Protein AF-A0A212UCC4-F1 (afdb_monomer_lite)

Foldseek 3Di:
DVVVVVCCVVCPPVRVVVVCVVVVVVVVVVVVVVVVVVVVVVVVPDDDPDPPPDPPPDPPDDDDDDDDDDDDDDDDDDDDDPPPPPPDDDDDPPDPDPDDPDPVPPD

Structure (mmCIF, N/CA/C/O backbone):
data_AF-A0A212UCC4-F1
#
_entry.id   AF-A0A212UCC4-F1
#
loop_
_atom_site.group_PDB
_atom_site.id
_atom_site.type_symbol
_atom_site.label_atom_id
_atom_site.label_alt_id
_atom_site.label_comp_id
_atom_site.label_asym_id
_atom_site.label_entity_id
_atom_site.label_seq_id
_atom_site.pdbx_PDB_ins_code
_atom_site.Cartn_x
_atom_site.Cartn_y
_atom_site.Cartn_z
_atom_site.occupancy
_atom_site.B_iso_or_equiv
_atom_site.auth_seq_id
_atom_site.auth_comp_id
_atom_site.auth_asym_id
_atom_site.auth_atom_id
_atom_site.pdbx_PDB_model_num
ATOM 1 N N . MET A 1 1 ? 17.366 -0.729 -14.466 1.00 88.06 1 MET A N 1
ATOM 2 C CA . MET A 1 1 ? 16.599 -0.019 -15.517 1.00 88.06 1 MET A CA 1
ATOM 3 C C . MET A 1 1 ? 15.956 -0.960 -16.532 1.00 88.06 1 MET A C 1
ATOM 5 O O . MET A 1 1 ? 14.763 -0.831 -16.756 1.00 88.06 1 MET A O 1
ATOM 9 N N . LEU A 1 2 ? 16.682 -1.941 -17.080 1.00 92.12 2 LEU A N 1
ATOM 10 C CA . LEU A 1 2 ? 16.189 -2.847 -18.134 1.00 92.12 2 LEU A CA 1
ATOM 11 C C . LEU A 1 2 ? 14.866 -3.564 -17.788 1.00 92.12 2 LEU A C 1
ATOM 13 O O . LEU A 1 2 ? 13.921 -3.525 -18.565 1.00 92.12 2 LEU A O 1
ATOM 17 N N . ILE A 1 3 ? 14.758 -4.116 -16.575 1.00 91.94 3 ILE A N 1
ATOM 18 C CA . ILE A 1 3 ? 13.551 -4.819 -16.101 1.00 91.94 3 ILE A CA 1
ATOM 19 C C . ILE A 1 3 ? 12.323 -3.894 -16.084 1.00 91.94 3 ILE A C 1
ATOM 21 O O . ILE A 1 3 ? 11.234 -4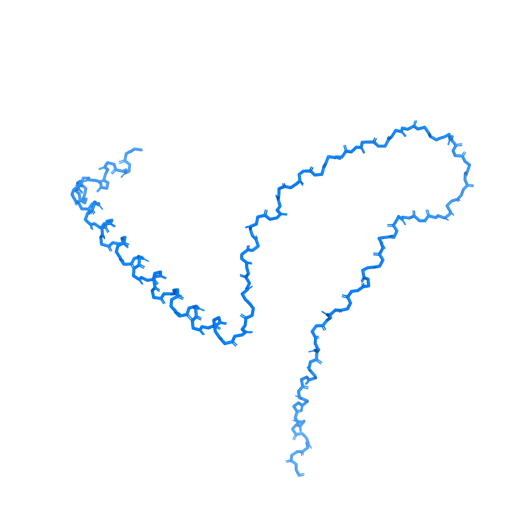.291 -16.481 1.00 91.94 3 ILE A O 1
ATOM 25 N N . MET A 1 4 ? 12.499 -2.639 -15.668 1.00 90.06 4 MET A N 1
ATOM 26 C CA . MET A 1 4 ? 11.398 -1.682 -15.550 1.00 90.06 4 MET A CA 1
ATOM 27 C C . MET A 1 4 ? 10.875 -1.267 -16.933 1.00 90.06 4 MET A C 1
ATOM 29 O O . MET A 1 4 ? 9.667 -1.211 -17.141 1.00 90.06 4 MET A O 1
ATOM 33 N N . VAL A 1 5 ? 11.780 -1.090 -17.902 1.00 92.25 5 VAL A N 1
ATOM 34 C CA . VAL A 1 5 ? 11.434 -0.824 -19.308 1.00 92.25 5 VAL A CA 1
ATOM 35 C C . VAL A 1 5 ? 10.685 -2.006 -19.929 1.00 92.25 5 VAL A C 1
ATOM 37 O O . VAL A 1 5 ? 9.674 -1.798 -20.591 1.00 92.25 5 VAL A O 1
ATOM 40 N N . VAL A 1 6 ? 11.121 -3.243 -19.672 1.00 93.06 6 VAL A N 1
ATOM 41 C CA . VAL A 1 6 ? 10.440 -4.452 -20.168 1.00 93.06 6 VAL A CA 1
ATOM 42 C C . VAL A 1 6 ? 9.000 -4.521 -19.649 1.00 93.06 6 VAL A C 1
ATOM 44 O O . VAL A 1 6 ? 8.071 -4.680 -20.438 1.00 93.06 6 VAL A O 1
ATOM 47 N N . ILE A 1 7 ? 8.788 -4.321 -18.346 1.00 91.62 7 ILE A N 1
ATOM 48 C CA . ILE A 1 7 ? 7.445 -4.337 -17.744 1.00 91.62 7 ILE A CA 1
ATOM 49 C C . ILE A 1 7 ? 6.576 -3.204 -18.314 1.00 91.62 7 ILE A C 1
ATOM 51 O O . ILE A 1 7 ? 5.407 -3.427 -18.619 1.00 91.62 7 ILE A O 1
ATOM 55 N N . LEU A 1 8 ? 7.138 -2.010 -18.523 1.00 90.75 8 LEU A N 1
ATOM 56 C CA . LEU A 1 8 ? 6.424 -0.886 -19.137 1.00 90.75 8 LEU A CA 1
ATOM 57 C C . LEU A 1 8 ? 6.025 -1.142 -20.594 1.00 90.75 8 LEU A C 1
ATOM 59 O O . LEU A 1 8 ? 5.003 -0.616 -21.019 1.00 90.75 8 LEU A O 1
ATOM 63 N N . ILE A 1 9 ? 6.789 -1.930 -21.354 1.00 90.81 9 ILE A N 1
ATOM 64 C CA . ILE A 1 9 ? 6.426 -2.300 -22.730 1.00 90.81 9 ILE A CA 1
ATOM 65 C C . ILE A 1 9 ? 5.305 -3.347 -22.730 1.00 90.81 9 ILE A C 1
ATOM 67 O O . ILE A 1 9 ? 4.339 -3.190 -23.471 1.00 90.81 9 ILE A O 1
ATOM 71 N N . PHE A 1 10 ? 5.391 -4.378 -21.881 1.00 90.81 10 PHE A N 1
ATOM 72 C CA . PHE A 1 10 ? 4.367 -5.431 -21.811 1.00 90.81 10 PHE A CA 1
ATOM 73 C C . PHE A 1 10 ? 3.036 -4.943 -21.232 1.00 90.81 10 PHE A C 1
ATOM 75 O O . PHE A 1 10 ? 1.974 -5.277 -21.751 1.00 90.81 10 PHE A O 1
ATOM 82 N N . PHE A 1 11 ? 3.081 -4.158 -20.156 1.00 89.31 11 PHE A N 1
ATOM 83 C CA . PHE A 1 11 ? 1.878 -3.635 -19.510 1.00 89.31 11 PHE A CA 1
ATOM 84 C C . PHE A 1 11 ? 1.445 -2.282 -20.091 1.00 89.31 11 PHE A C 1
ATOM 86 O O . PHE A 1 11 ? 0.283 -1.910 -19.980 1.00 89.31 11 PHE A O 1
ATOM 93 N N . GLY A 1 12 ? 2.341 -1.544 -20.744 1.00 86.38 12 GLY A N 1
ATOM 94 C CA . GLY A 1 12 ? 2.088 -0.185 -21.216 1.00 86.38 12 GLY A CA 1
ATOM 95 C C . GLY A 1 12 ? 2.229 0.857 -20.101 1.00 86.38 12 GLY A C 1
ATOM 96 O O . GLY A 1 12 ? 1.833 0.644 -18.951 1.00 86.38 12 GLY A O 1
ATOM 97 N N . ALA A 1 13 ? 2.728 2.046 -20.451 1.00 85.00 13 ALA A N 1
ATOM 98 C CA . ALA A 1 13 ? 2.912 3.159 -19.510 1.00 85.00 13 ALA A CA 1
ATOM 99 C C . ALA A 1 13 ? 1.607 3.614 -18.821 1.00 85.00 13 ALA A C 1
ATOM 101 O O . ALA A 1 13 ? 1.645 4.172 -17.728 1.00 85.00 13 ALA A O 1
ATOM 102 N N . ASN A 1 14 ? 0.450 3.325 -19.426 1.00 86.69 14 ASN A N 1
ATOM 103 C CA . ASN A 1 14 ? -0.863 3.687 -18.894 1.00 86.69 14 ASN A CA 1
ATOM 104 C C . ASN A 1 14 ? -1.412 2.690 -17.857 1.00 86.69 14 ASN A C 1
ATOM 106 O O . ASN A 1 14 ? -2.274 3.073 -17.069 1.00 86.69 14 ASN A O 1
ATOM 110 N N . LYS A 1 15 ? -0.925 1.438 -17.801 1.00 89.12 15 LYS A N 1
ATOM 111 C CA . LYS A 1 15 ? -1.476 0.430 -16.874 1.00 89.12 15 LYS A CA 1
ATOM 112 C C . LYS A 1 15 ? -0.914 0.511 -15.466 1.00 89.12 15 LYS A C 1
ATOM 114 O O . LYS A 1 15 ? -1.655 0.291 -14.516 1.00 89.12 15 LYS A O 1
ATOM 119 N N . ILE A 1 16 ? 0.352 0.886 -15.302 1.00 90.06 16 ILE A N 1
ATOM 120 C CA . ILE A 1 16 ? 0.937 1.090 -13.969 1.00 90.06 16 ILE A CA 1
ATOM 121 C C . ILE A 1 16 ? 0.174 2.146 -13.143 1.00 90.06 16 ILE A C 1
ATOM 123 O O . ILE A 1 16 ? -0.197 1.832 -12.011 1.00 90.06 16 ILE A O 1
ATOM 127 N N . PRO A 1 17 ? -0.129 3.360 -13.653 1.00 86.19 17 PRO A N 1
ATOM 128 C CA . PRO A 1 17 ? -0.892 4.342 -12.882 1.00 86.19 17 PRO A CA 1
ATOM 129 C C . PRO A 1 17 ? -2.344 3.910 -12.634 1.00 86.19 17 PRO A C 1
ATOM 131 O O . PRO A 1 17 ? -2.916 4.267 -11.606 1.00 86.19 17 PRO A O 1
ATOM 134 N N . GLU A 1 18 ? -2.944 3.131 -13.535 1.00 91.31 18 GLU A N 1
ATOM 135 C CA . GLU A 1 18 ? -4.298 2.585 -13.375 1.00 91.31 18 GLU A CA 1
ATOM 136 C C . GLU A 1 18 ? -4.355 1.534 -12.251 1.00 91.31 18 GLU A C 1
ATOM 138 O O . GLU A 1 18 ? -5.182 1.640 -11.342 1.00 91.31 18 GLU A O 1
ATOM 143 N N . LEU A 1 19 ? -3.402 0.596 -12.237 1.00 91.94 19 LEU A N 1
ATOM 144 C CA . LEU A 1 19 ? -3.242 -0.398 -11.173 1.00 91.94 19 LEU A CA 1
ATOM 145 C C . LEU A 1 19 ? -2.895 0.257 -9.833 1.00 91.94 19 LEU A C 1
ATOM 147 O O . LEU A 1 19 ? -3.498 -0.078 -8.818 1.00 91.94 19 LEU A O 1
ATOM 151 N N . ALA A 1 20 ? -1.982 1.232 -9.820 1.00 93.50 20 ALA A N 1
ATOM 152 C CA . ALA A 1 20 ? -1.616 1.961 -8.607 1.00 93.50 20 ALA A CA 1
ATOM 153 C C . ALA A 1 20 ? -2.811 2.718 -8.006 1.00 93.50 20 ALA A C 1
ATOM 155 O O . ALA A 1 20 ? -2.993 2.724 -6.788 1.00 93.50 20 ALA A O 1
ATOM 156 N N . ARG A 1 21 ? -3.662 3.319 -8.849 1.00 94.38 21 ARG A N 1
ATOM 157 C CA . ARG A 1 21 ? -4.898 3.984 -8.411 1.00 94.38 21 ARG A CA 1
ATOM 158 C C . ARG A 1 21 ? -5.902 3.000 -7.812 1.00 94.38 21 ARG A C 1
ATOM 160 O O . ARG A 1 21 ? -6.491 3.318 -6.781 1.00 94.38 21 ARG A O 1
ATOM 167 N N . GLY A 1 22 ? -6.093 1.832 -8.425 1.00 94.81 22 GLY A N 1
ATOM 168 C CA . GLY A 1 22 ? -6.974 0.785 -7.895 1.00 94.81 22 GLY A CA 1
ATOM 169 C C . GLY A 1 22 ? -6.461 0.199 -6.576 1.00 94.81 22 GLY A C 1
ATOM 170 O O . GLY A 1 22 ? -7.180 0.185 -5.578 1.00 94.81 22 GLY A O 1
ATOM 171 N N . LEU A 1 23 ? -5.187 -0.195 -6.542 1.00 95.94 23 LEU A N 1
ATOM 172 C CA . LEU A 1 23 ? -4.539 -0.770 -5.362 1.00 95.94 23 LEU A CA 1
ATOM 173 C C . LEU A 1 23 ? -4.486 0.231 -4.198 1.00 95.94 23 LEU A C 1
ATOM 175 O O . LEU A 1 23 ? -4.747 -0.131 -3.056 1.00 95.94 23 LEU A O 1
ATOM 179 N N . GLY A 1 24 ? -4.200 1.504 -4.486 1.00 94.94 24 GLY A N 1
ATOM 180 C CA . GLY A 1 24 ? -4.152 2.563 -3.479 1.00 94.94 24 GLY A CA 1
ATOM 181 C C . GLY A 1 24 ? -5.504 2.817 -2.811 1.00 94.94 24 GLY A C 1
ATOM 182 O O . GLY A 1 24 ? -5.552 3.032 -1.600 1.00 94.94 24 GLY A O 1
ATOM 183 N N . LYS A 1 25 ? -6.605 2.743 -3.572 1.00 96.38 25 LYS A N 1
ATOM 184 C CA . LYS A 1 25 ? -7.963 2.807 -3.010 1.00 96.38 25 LYS A CA 1
ATOM 185 C C . LYS A 1 25 ? -8.263 1.586 -2.141 1.00 96.38 25 LYS A C 1
ATOM 187 O O . LYS A 1 25 ? -8.650 1.764 -0.992 1.00 96.38 25 LYS A O 1
ATOM 192 N N . GLY A 1 26 ? -7.973 0.378 -2.633 1.00 96.81 26 GLY A N 1
ATOM 193 C CA . GLY A 1 26 ? -8.198 -0.861 -1.880 1.00 96.81 26 GLY A CA 1
ATOM 194 C C . GLY A 1 26 ? -7.411 -0.929 -0.567 1.00 96.81 26 GLY A C 1
ATOM 195 O O . GLY A 1 26 ? -7.974 -1.252 0.473 1.00 96.81 26 GLY A O 1
ATOM 196 N N . ILE A 1 27 ? -6.127 -0.550 -0.574 1.00 96.62 27 ILE A N 1
ATOM 197 C CA . ILE A 1 27 ? -5.304 -0.487 0.648 1.00 96.62 27 ILE A CA 1
ATOM 198 C C . ILE A 1 27 ? -5.853 0.556 1.628 1.00 96.62 27 ILE A C 1
ATOM 200 O O . ILE A 1 27 ? -5.815 0.341 2.841 1.00 96.62 27 ILE A O 1
ATOM 204 N N . ARG A 1 28 ? -6.347 1.695 1.127 1.00 95.69 28 ARG A N 1
ATOM 205 C CA . ARG A 1 28 ? -6.930 2.735 1.976 1.00 95.69 28 ARG A CA 1
ATOM 206 C C . ARG A 1 28 ? -8.212 2.250 2.648 1.00 95.69 28 ARG A C 1
ATOM 208 O O . ARG A 1 28 ? -8.276 2.310 3.868 1.00 95.69 28 ARG A O 1
ATOM 215 N N . GLU A 1 29 ? -9.150 1.698 1.884 1.00 96.56 29 GLU A N 1
ATOM 216 C CA . GLU A 1 29 ? -10.392 1.123 2.417 1.00 96.56 29 GLU A CA 1
ATOM 217 C C . GLU A 1 29 ? -10.113 -0.022 3.400 1.00 96.56 29 GLU A C 1
ATOM 219 O O . GLU A 1 29 ? -10.684 -0.056 4.486 1.00 96.56 29 GLU A O 1
ATOM 224 N N . PHE A 1 30 ? -9.161 -0.906 3.083 1.00 95.69 30 PHE A N 1
ATOM 225 C CA . PHE A 1 30 ? -8.746 -1.984 3.982 1.00 95.69 30 PHE A CA 1
ATOM 226 C C . PHE A 1 30 ? -8.178 -1.456 5.304 1.00 95.69 30 PHE A C 1
ATOM 228 O O . PHE A 1 30 ? -8.500 -1.976 6.374 1.00 95.69 30 PHE A O 1
ATOM 235 N N . LYS A 1 31 ? -7.327 -0.423 5.252 1.00 93.75 31 LYS A N 1
ATOM 236 C CA . LYS A 1 31 ? -6.754 0.201 6.450 1.00 93.75 31 LYS A CA 1
ATOM 237 C C . LYS A 1 31 ? -7.826 0.892 7.284 1.00 93.75 31 LYS A C 1
ATOM 239 O O . LYS A 1 31 ? -7.761 0.812 8.506 1.00 93.75 31 LYS A O 1
ATOM 244 N N . ASP A 1 32 ? -8.763 1.573 6.638 1.00 95.50 32 ASP A N 1
ATOM 245 C CA . ASP A 1 32 ? -9.834 2.301 7.313 1.00 95.50 32 ASP A CA 1
ATOM 246 C C . ASP A 1 32 ? -10.788 1.306 8.005 1.00 95.50 32 ASP A C 1
ATOM 248 O O . ASP A 1 32 ? -11.021 1.432 9.205 1.00 95.50 32 ASP A O 1
ATOM 252 N N . ALA A 1 33 ? -11.184 0.221 7.328 1.00 94.12 33 ALA A N 1
ATOM 253 C CA . ALA A 1 33 ? -11.949 -0.875 7.937 1.00 94.12 33 ALA A CA 1
ATOM 254 C C . ALA A 1 33 ? -11.181 -1.576 9.074 1.00 94.12 33 ALA A C 1
ATOM 256 O O . ALA A 1 33 ? -11.731 -1.848 10.136 1.00 94.12 33 ALA A O 1
ATOM 257 N N . SER A 1 34 ? -9.880 -1.826 8.891 1.00 91.44 34 SER A N 1
ATOM 258 C CA . SER A 1 34 ? -9.034 -2.426 9.933 1.00 91.44 34 SER A CA 1
ATOM 259 C C . SER A 1 34 ? -8.891 -1.533 11.168 1.00 91.44 34 SER A C 1
ATOM 261 O O . SER A 1 34 ? -8.656 -2.044 12.262 1.00 91.44 34 SER A O 1
ATOM 263 N N . ARG A 1 35 ? -8.956 -0.206 11.000 1.00 90.69 35 ARG A N 1
ATOM 264 C CA . ARG A 1 35 ? -8.905 0.755 12.108 1.00 90.69 35 ARG A CA 1
ATOM 265 C C . ARG A 1 35 ? -10.195 0.740 12.904 1.00 90.69 35 ARG A C 1
ATOM 267 O O . ARG A 1 35 ? -10.093 0.666 14.117 1.00 90.69 35 ARG A O 1
ATOM 274 N N . GLU A 1 36 ? -11.344 0.736 12.234 1.00 88.56 36 GLU A N 1
ATOM 275 C CA . GLU A 1 36 ? -12.651 0.626 12.890 1.00 88.56 36 GLU A CA 1
ATOM 276 C C . GLU A 1 36 ? -12.695 -0.615 13.791 1.00 88.56 36 GLU A C 1
ATOM 278 O O . GLU A 1 36 ? -12.848 -0.501 15.003 1.00 88.56 36 GLU A O 1
ATOM 283 N N . ILE A 1 37 ? -12.348 -1.778 13.226 1.00 87.94 37 ILE A N 1
ATOM 284 C CA . ILE A 1 37 ? -12.296 -3.052 13.955 1.00 87.94 37 ILE A CA 1
ATOM 285 C C . ILE A 1 37 ? -11.341 -2.967 15.157 1.00 87.94 37 ILE A C 1
ATOM 287 O O . ILE A 1 37 ? -11.663 -3.429 16.247 1.00 87.94 37 ILE A O 1
ATOM 291 N N . ARG A 1 38 ? -10.150 -2.374 14.991 1.00 85.94 38 ARG A N 1
ATOM 292 C CA . ARG A 1 38 ? -9.197 -2.196 16.103 1.00 85.94 38 ARG A CA 1
ATOM 293 C C . ARG A 1 38 ? -9.744 -1.278 17.189 1.00 85.94 38 ARG A C 1
ATOM 295 O O . ARG A 1 38 ? -9.561 -1.599 18.356 1.00 85.94 38 ARG A O 1
ATOM 302 N N . SER A 1 39 ? -10.396 -0.182 16.815 1.00 84.25 39 SER A N 1
ATOM 303 C CA . SER A 1 39 ? -10.984 0.779 17.747 1.00 84.25 39 SER A CA 1
ATOM 304 C C . SER A 1 39 ? -12.162 0.182 18.521 1.00 84.25 39 SER A C 1
ATOM 306 O O . SER A 1 39 ? -12.293 0.448 19.715 1.00 84.25 39 SER A O 1
ATOM 308 N N . GLU A 1 40 ? -12.951 -0.697 17.897 1.00 76.50 40 GLU A N 1
ATOM 309 C CA . GLU A 1 40 ? -13.978 -1.493 18.582 1.00 76.50 40 GLU A CA 1
ATOM 310 C C . GLU A 1 40 ? -13.360 -2.440 19.628 1.00 76.50 40 GLU A C 1
ATOM 312 O O . GLU A 1 40 ? -13.838 -2.517 20.760 1.00 76.50 40 GLU A O 1
ATOM 317 N N . ILE A 1 41 ? -12.251 -3.110 19.288 1.00 77.12 41 ILE A N 1
ATOM 318 C CA . ILE A 1 41 ? -11.549 -4.041 20.192 1.00 77.12 41 ILE A CA 1
ATOM 319 C C . ILE A 1 41 ? -10.813 -3.292 21.323 1.00 77.12 41 ILE A C 1
ATOM 321 O O . ILE A 1 41 ? -10.732 -3.779 22.455 1.00 77.12 41 ILE A O 1
ATOM 325 N N . GLU A 1 42 ? -10.306 -2.089 21.055 1.00 74.00 42 GLU A N 1
ATOM 326 C CA . GLU A 1 42 ? -9.724 -1.181 22.056 1.00 74.00 42 GLU A CA 1
ATOM 327 C C . GLU A 1 42 ? -10.758 -0.705 23.079 1.00 74.00 42 GLU A C 1
ATOM 329 O O . GLU A 1 42 ? -10.459 -0.628 24.273 1.00 74.00 42 GLU A O 1
ATOM 334 N N . GLY A 1 43 ? -11.988 -0.439 22.628 1.00 68.88 43 GLY A N 1
ATOM 335 C CA . GLY A 1 43 ? -13.111 -0.072 23.492 1.00 68.88 43 GLY A CA 1
ATOM 336 C C . GLY A 1 43 ? -13.469 -1.151 24.521 1.00 68.88 43 GLY A C 1
ATOM 337 O O . GLY A 1 43 ? -14.040 -0.838 25.564 1.00 68.88 43 GLY A O 1
ATOM 338 N N . THR A 1 44 ? -13.069 -2.405 24.281 1.00 65.94 44 THR A N 1
ATOM 339 C CA . THR A 1 44 ? -13.236 -3.537 25.211 1.00 65.94 44 THR A CA 1
ATOM 340 C C . THR A 1 44 ? -12.135 -3.682 26.276 1.00 65.94 44 THR A C 1
ATOM 342 O O . THR A 1 44 ? -12.109 -4.677 26.997 1.00 65.94 44 THR A O 1
ATOM 345 N N . GLY A 1 45 ? -11.259 -2.684 26.455 1.00 62.22 45 GLY A N 1
ATOM 346 C CA . GLY A 1 45 ? -10.387 -2.590 27.639 1.00 62.22 45 GLY A CA 1
ATOM 347 C C . GLY A 1 45 ? -9.133 -3.472 27.613 1.00 62.22 45 GLY A C 1
ATOM 348 O O . GLY A 1 45 ? -8.499 -3.673 28.649 1.00 62.22 45 GLY A O 1
ATOM 349 N N . LEU A 1 46 ? -8.743 -3.983 26.444 1.00 68.81 46 LEU A N 1
ATOM 350 C CA . LEU A 1 46 ? -7.456 -4.653 26.257 1.00 68.81 46 LEU A CA 1
ATOM 351 C C . LEU A 1 46 ? -6.378 -3.587 25.974 1.00 68.81 46 LEU A C 1
ATOM 353 O O . LEU A 1 46 ? -6.513 -2.843 25.001 1.00 68.81 46 LEU A O 1
ATOM 357 N N . PRO A 1 47 ? -5.313 -3.475 26.792 1.00 60.31 47 PRO A N 1
ATOM 358 C CA . PRO A 1 47 ? -4.274 -2.476 26.577 1.00 60.31 47 PRO A CA 1
ATOM 359 C C . PRO A 1 47 ? -3.545 -2.747 25.257 1.00 60.31 47 PRO A C 1
ATOM 361 O O . PRO A 1 47 ? -2.984 -3.823 25.044 1.00 60.31 47 PRO A O 1
ATOM 364 N N . GLN A 1 48 ? -3.545 -1.746 24.375 1.00 60.72 48 GLN A N 1
ATOM 365 C CA . GLN A 1 48 ? -2.750 -1.737 23.152 1.00 60.72 48 GLN A CA 1
ATOM 366 C C . GLN A 1 48 ? -1.290 -2.058 23.454 1.00 60.72 48 GLN A C 1
ATOM 368 O O . GLN A 1 48 ? -0.619 -1.331 24.192 1.00 60.72 48 GLN A O 1
ATOM 373 N N . GLN A 1 49 ? -0.761 -3.078 22.784 1.00 58.06 49 GLN A N 1
ATOM 374 C CA . GLN A 1 49 ? 0.676 -3.181 22.588 1.00 58.06 49 GLN A CA 1
ATOM 375 C C . GLN A 1 49 ? 1.081 -2.072 21.617 1.00 58.06 49 GLN A C 1
ATOM 377 O O . GLN A 1 49 ? 0.989 -2.207 20.395 1.00 58.06 49 GLN A O 1
ATOM 382 N N . GLN A 1 50 ? 1.483 -0.939 22.188 1.00 60.81 50 GLN A N 1
ATOM 383 C CA . GLN A 1 50 ? 2.191 0.119 21.482 1.00 60.81 50 GLN A CA 1
ATOM 384 C C . GLN A 1 50 ? 3.346 -0.529 20.704 1.00 60.81 50 GLN A C 1
ATOM 386 O O . GLN A 1 50 ? 4.052 -1.372 21.267 1.00 60.81 50 GLN A O 1
ATOM 391 N N . PRO A 1 51 ? 3.550 -0.199 19.417 1.00 55.66 51 PRO A N 1
ATOM 392 C CA . PRO A 1 51 ? 4.687 -0.735 18.694 1.00 55.66 51 PRO A CA 1
ATOM 393 C C . PRO A 1 51 ? 5.949 -0.284 19.431 1.00 55.66 51 PRO A C 1
ATOM 395 O O . PRO A 1 51 ? 6.212 0.912 19.540 1.00 55.66 51 PRO A O 1
ATOM 398 N N . TYR A 1 52 ? 6.712 -1.246 19.951 1.00 58.62 52 TYR A N 1
ATOM 399 C CA . TYR A 1 52 ? 8.041 -1.072 20.539 1.00 58.62 52 TYR A CA 1
ATOM 400 C C . TYR A 1 52 ? 9.035 -0.617 19.462 1.00 58.62 52 TYR A C 1
ATOM 402 O O . TYR A 1 52 ? 9.922 -1.348 19.042 1.00 58.62 52 TYR A O 1
ATOM 410 N N . GLN A 1 53 ? 8.828 0.576 18.933 1.00 58.09 53 GLN A N 1
ATOM 411 C CA . GLN A 1 53 ? 9.690 1.263 17.990 1.00 58.09 53 GLN A CA 1
ATOM 412 C C . GLN A 1 53 ? 9.539 2.733 18.384 1.00 58.09 53 GLN A C 1
ATOM 414 O O . GLN A 1 53 ? 8.625 3.412 17.927 1.00 58.09 53 GLN A O 1
ATOM 419 N N . GLN A 1 54 ? 10.287 3.237 19.368 1.00 59.44 54 GLN A N 1
ATOM 420 C CA . GLN A 1 54 ? 11.520 3.975 19.06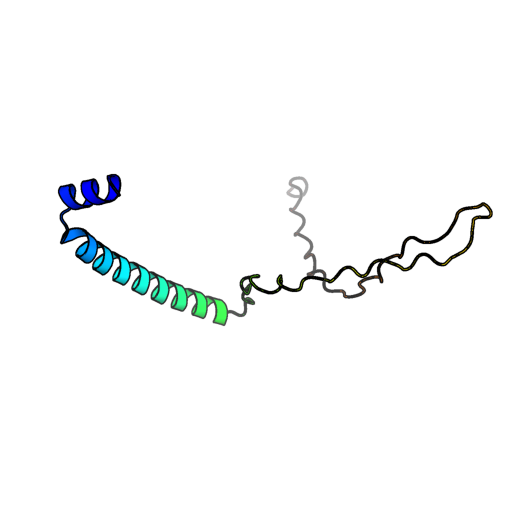3 1.00 59.44 54 GLN A CA 1
ATOM 421 C C . GLN A 1 54 ? 12.327 4.351 20.334 1.00 59.44 54 GLN A C 1
ATOM 423 O O . GLN A 1 54 ? 12.957 5.399 20.388 1.00 59.44 54 GLN A O 1
ATOM 428 N N . GLN A 1 55 ? 12.362 3.508 21.369 1.00 52.78 55 GLN A N 1
ATOM 429 C CA . GLN A 1 55 ? 13.161 3.780 22.584 1.00 52.78 55 GLN A CA 1
ATOM 430 C C . GLN A 1 55 ? 14.593 3.194 22.520 1.00 52.78 55 GLN A C 1
ATOM 432 O O . GLN A 1 55 ? 15.190 2.898 23.549 1.00 52.78 55 GLN A O 1
ATOM 437 N N . PHE A 1 56 ? 15.166 3.000 21.327 1.00 58.44 56 PHE A N 1
ATOM 438 C CA . PHE A 1 56 ? 16.537 2.490 21.156 1.00 58.44 56 PHE A CA 1
ATOM 439 C C . PHE A 1 56 ? 17.394 3.423 20.295 1.00 58.44 56 PHE A C 1
ATOM 441 O O . PHE A 1 56 ? 18.052 2.992 19.357 1.00 58.44 56 PHE A O 1
ATOM 448 N N . THR A 1 57 ? 17.418 4.712 20.633 1.00 60.78 57 THR A N 1
ATOM 449 C CA . THR A 1 57 ? 18.482 5.608 20.157 1.00 60.78 57 THR A CA 1
ATOM 450 C C . THR A 1 57 ? 18.962 6.489 21.302 1.00 60.78 57 THR A C 1
ATOM 452 O O . THR A 1 57 ? 18.773 7.699 21.308 1.00 60.78 57 THR A O 1
ATOM 455 N N . GLN A 1 58 ? 19.583 5.873 22.305 1.00 65.19 58 GLN A N 1
ATOM 456 C CA . GLN A 1 58 ? 20.506 6.582 23.186 1.00 65.19 58 GLN A CA 1
ATOM 457 C C . GLN A 1 58 ? 21.851 5.854 23.121 1.00 65.19 58 GLN A C 1
ATOM 459 O O . GLN A 1 58 ? 21.959 4.750 23.656 1.00 65.19 58 GLN A O 1
ATOM 464 N N . PRO A 1 59 ? 22.870 6.405 22.439 1.00 61.53 59 PRO A N 1
ATOM 465 C CA . PRO A 1 59 ? 24.219 5.887 22.573 1.00 61.53 59 PRO A CA 1
ATOM 466 C C . PRO A 1 59 ? 24.706 6.209 23.989 1.00 61.53 59 PRO A C 1
ATOM 468 O O . PRO A 1 59 ? 24.987 7.358 24.324 1.00 61.53 59 PRO A O 1
ATOM 471 N N . VAL A 1 60 ? 24.785 5.185 24.835 1.00 62.66 60 VAL A N 1
ATOM 472 C CA . VAL A 1 60 ? 25.553 5.237 26.081 1.00 62.66 60 VAL A CA 1
ATOM 473 C C . VAL A 1 60 ? 27.011 5.507 25.696 1.00 62.66 60 VAL A C 1
ATOM 475 O O . VAL A 1 60 ? 27.656 4.692 25.040 1.00 62.66 60 VAL A O 1
ATOM 478 N N . ALA A 1 61 ? 27.518 6.689 26.046 1.00 61.81 61 ALA A N 1
ATOM 479 C CA . ALA A 1 61 ? 28.922 7.027 25.867 1.00 61.81 61 ALA A CA 1
ATOM 480 C C . ALA A 1 61 ? 29.741 6.266 26.918 1.00 61.81 61 ALA A C 1
ATOM 482 O O . ALA A 1 61 ? 29.660 6.562 28.109 1.00 61.81 61 ALA A O 1
ATOM 483 N N . TYR A 1 62 ? 30.519 5.273 26.491 1.00 60.25 62 TYR A N 1
ATOM 484 C CA . TYR A 1 62 ? 31.456 4.580 27.372 1.00 60.25 62 TYR A CA 1
ATOM 485 C C . TYR A 1 62 ? 32.571 5.548 27.796 1.00 60.25 62 TYR A C 1
ATOM 487 O O . TYR A 1 62 ? 33.435 5.896 26.993 1.00 60.25 62 TYR A O 1
ATOM 495 N N . GLN A 1 63 ? 32.562 5.988 29.055 1.00 58.97 63 GLN A N 1
ATOM 496 C CA . GLN A 1 63 ? 33.716 6.641 29.675 1.00 58.97 63 GLN A CA 1
ATOM 497 C C . GLN A 1 63 ? 34.675 5.557 30.184 1.00 58.97 63 GLN A C 1
ATOM 499 O O . GLN A 1 63 ? 34.291 4.712 30.992 1.00 58.97 63 GLN A O 1
ATOM 504 N N . ALA A 1 64 ? 35.912 5.555 29.681 1.00 70.19 64 ALA A N 1
ATOM 505 C CA . ALA A 1 64 ? 36.953 4.630 30.121 1.00 70.19 64 ALA A CA 1
ATOM 506 C C . ALA A 1 64 ? 37.380 4.952 31.572 1.00 70.19 64 ALA A C 1
ATOM 508 O O . ALA A 1 64 ? 37.631 6.121 31.872 1.00 70.19 64 ALA A O 1
ATOM 509 N N . PRO A 1 65 ? 37.483 3.959 32.475 1.00 62.25 65 PRO A N 1
ATOM 510 C CA . PRO A 1 65 ? 37.972 4.180 33.836 1.00 62.25 65 PRO A CA 1
ATOM 511 C C . PRO A 1 65 ? 39.438 4.647 33.834 1.00 62.25 65 PRO A C 1
ATOM 513 O O . PRO A 1 65 ? 40.289 4.011 33.214 1.00 62.25 65 PRO A O 1
ATOM 516 N N . ASN A 1 66 ? 39.733 5.752 34.526 1.00 65.62 66 ASN A N 1
ATOM 517 C CA . ASN A 1 66 ? 41.091 6.277 34.703 1.00 65.62 66 ASN A CA 1
ATOM 518 C C . ASN A 1 66 ? 41.935 5.297 35.555 1.00 65.62 66 ASN A C 1
ATOM 520 O O . ASN A 1 66 ? 41.492 4.943 36.652 1.00 65.62 66 ASN A O 1
ATOM 524 N N . PRO A 1 67 ? 43.115 4.834 35.099 1.00 59.06 67 PRO A N 1
ATOM 525 C CA . PRO A 1 67 ? 43.905 3.843 35.820 1.00 59.06 67 PRO A CA 1
ATOM 526 C C . PRO A 1 67 ? 44.806 4.506 36.869 1.00 59.06 67 PRO A C 1
ATOM 528 O O . PRO A 1 67 ? 45.999 4.682 36.651 1.00 59.06 67 PRO A O 1
ATOM 531 N N . GLU A 1 68 ? 44.257 4.830 38.036 1.00 60.53 68 GLU A N 1
ATOM 532 C CA . GLU A 1 68 ? 45.067 5.144 39.221 1.00 60.53 68 GLU A CA 1
ATOM 533 C C . GLU A 1 68 ? 44.532 4.408 40.450 1.00 60.53 68 GLU A C 1
ATOM 535 O O . GLU A 1 68 ? 43.893 4.999 41.316 1.00 60.53 68 GLU A O 1
ATOM 540 N N . VAL A 1 69 ? 44.825 3.106 40.552 1.00 58.12 69 VAL A N 1
ATOM 541 C CA . VAL A 1 69 ? 44.981 2.458 41.863 1.00 58.12 69 VAL A CA 1
ATOM 542 C C . VAL A 1 69 ? 46.125 1.438 41.807 1.00 58.12 69 VAL A C 1
ATOM 544 O O . VAL A 1 69 ? 46.220 0.612 40.902 1.00 58.12 69 VAL A O 1
ATOM 547 N N . THR A 1 70 ? 47.018 1.593 42.775 1.00 55.94 70 THR A N 1
ATOM 548 C CA . THR A 1 70 ? 48.322 0.978 43.060 1.00 55.94 70 THR A CA 1
ATOM 549 C C . THR A 1 70 ? 48.330 -0.563 43.193 1.00 55.94 70 THR A C 1
ATOM 551 O O . THR A 1 70 ? 47.279 -1.177 43.367 1.00 55.94 70 THR A O 1
ATOM 554 N N . PRO A 1 71 ? 49.510 -1.223 43.109 1.00 53.72 71 PRO A N 1
ATOM 555 C CA . PRO A 1 71 ? 49.624 -2.658 42.845 1.00 53.72 71 PRO A CA 1
ATOM 556 C C . PRO A 1 71 ? 49.330 -3.556 44.059 1.00 53.72 71 PRO A C 1
ATOM 558 O O . PRO A 1 71 ? 49.919 -3.393 45.122 1.00 53.72 71 PRO A O 1
ATOM 561 N N . VAL A 1 72 ? 48.453 -4.535 43.817 1.00 56.94 72 VAL A N 1
ATOM 562 C CA . VAL A 1 72 ? 48.407 -5.929 44.309 1.00 56.94 72 VAL A CA 1
ATOM 563 C C . VAL A 1 72 ? 49.174 -6.305 45.588 1.00 56.94 72 VAL A C 1
ATOM 565 O O . VAL A 1 72 ? 50.387 -6.500 45.581 1.00 56.94 72 VAL A O 1
ATOM 568 N N . ALA A 1 73 ? 48.405 -6.633 46.628 1.00 49.44 73 ALA A N 1
ATOM 569 C CA . ALA A 1 73 ? 48.723 -7.738 47.527 1.00 49.44 73 ALA A CA 1
ATOM 570 C C . ALA A 1 73 ? 47.503 -8.677 47.600 1.00 49.44 73 ALA A C 1
ATOM 572 O O . ALA A 1 73 ? 46.435 -8.287 48.065 1.00 49.44 73 ALA A O 1
ATOM 573 N N . ASP A 1 74 ? 47.683 -9.871 47.032 1.00 46.50 74 ASP A N 1
ATOM 574 C CA . ASP A 1 74 ? 46.989 -11.142 47.282 1.00 46.50 74 ASP A CA 1
ATOM 575 C C . ASP A 1 74 ? 45.951 -11.153 48.422 1.00 46.50 74 ASP A C 1
ATOM 577 O O . ASP A 1 74 ? 46.322 -11.092 49.590 1.00 46.50 74 ASP A O 1
ATOM 581 N N . ILE A 1 75 ? 44.651 -11.233 48.110 1.00 45.53 75 ILE A N 1
ATOM 582 C CA . ILE A 1 75 ? 43.843 -12.469 47.992 1.00 45.53 75 ILE A CA 1
ATOM 583 C C . ILE A 1 75 ? 42.356 -12.098 47.799 1.00 45.53 75 ILE A C 1
ATOM 585 O O . ILE A 1 75 ? 41.764 -11.350 48.571 1.00 45.53 75 ILE A O 1
ATOM 589 N N . THR A 1 76 ? 41.744 -12.642 46.748 1.00 49.69 76 THR A N 1
ATOM 590 C CA . THR A 1 76 ? 40.299 -12.647 46.442 1.00 49.69 76 THR A CA 1
ATOM 591 C C . THR A 1 76 ? 39.463 -13.000 47.683 1.00 49.69 76 THR A C 1
ATOM 593 O O . THR A 1 76 ? 39.691 -14.075 48.243 1.00 49.69 76 THR A O 1
ATOM 596 N N . PRO A 1 77 ? 38.504 -12.157 48.136 1.00 51.41 77 PRO A N 1
ATOM 597 C CA . PRO A 1 77 ? 37.129 -12.226 47.609 1.00 51.41 77 PRO A CA 1
ATOM 598 C C . PRO A 1 77 ? 36.314 -10.919 47.759 1.00 51.41 77 PRO A C 1
ATOM 600 O O . PRO A 1 77 ? 35.976 -10.541 48.873 1.00 51.41 77 PRO A O 1
ATOM 603 N N . ALA A 1 78 ? 35.875 -10.267 46.676 1.00 49.31 78 ALA A N 1
ATOM 604 C CA . ALA A 1 78 ? 34.711 -9.371 46.758 1.00 49.31 78 ALA A CA 1
ATOM 605 C C . ALA A 1 78 ? 34.209 -8.915 45.384 1.00 49.31 78 ALA A C 1
ATOM 607 O O . ALA A 1 78 ? 34.914 -8.251 44.635 1.00 49.31 78 ALA A O 1
ATOM 608 N N . ALA A 1 79 ? 32.932 -9.212 45.152 1.00 50.12 79 ALA A N 1
ATOM 609 C CA . ALA A 1 79 ? 31.969 -8.336 44.498 1.00 50.12 79 ALA A CA 1
ATOM 610 C C . ALA A 1 79 ? 32.268 -7.895 43.053 1.00 50.12 79 ALA A C 1
ATOM 612 O O . ALA A 1 79 ? 32.678 -6.769 42.780 1.00 50.12 79 ALA A O 1
ATOM 613 N N . ALA A 1 80 ? 31.832 -8.730 42.105 1.00 54.16 80 ALA A N 1
ATOM 614 C CA . ALA A 1 80 ? 31.111 -8.176 40.963 1.00 54.16 80 ALA A CA 1
ATOM 615 C C . ALA A 1 80 ? 30.013 -7.222 41.489 1.00 54.16 80 ALA A C 1
ATOM 617 O O . ALA A 1 80 ? 29.395 -7.546 42.510 1.00 54.16 80 ALA A O 1
ATOM 618 N N . PRO A 1 81 ? 29.740 -6.075 40.841 1.00 54.28 81 PRO A N 1
ATOM 619 C CA . PRO A 1 81 ? 28.579 -5.274 41.190 1.00 54.28 81 PRO A CA 1
ATOM 620 C C . PRO A 1 81 ? 27.337 -6.128 40.931 1.00 54.28 81 PRO A C 1
ATOM 622 O O . PRO A 1 81 ? 26.926 -6.349 39.793 1.00 54.28 81 PRO A O 1
ATOM 625 N N . ILE A 1 82 ? 26.772 -6.663 42.008 1.00 60.38 82 ILE A N 1
ATOM 626 C CA . ILE A 1 82 ? 25.433 -7.228 42.017 1.00 60.38 82 ILE A CA 1
ATOM 627 C C . ILE A 1 82 ? 24.541 -6.072 41.576 1.00 60.38 82 ILE A C 1
ATOM 629 O O . ILE A 1 82 ? 24.527 -5.022 42.222 1.00 60.38 82 ILE A O 1
ATOM 633 N N . ALA A 1 83 ? 23.868 -6.220 40.438 1.00 57.56 83 ALA A N 1
ATOM 634 C CA . ALA A 1 83 ? 22.830 -5.285 40.038 1.00 57.56 83 ALA A CA 1
ATOM 635 C C . ALA A 1 83 ? 21.880 -5.051 41.232 1.00 57.56 83 ALA A C 1
ATOM 637 O O . ALA A 1 83 ? 21.646 -5.990 42.002 1.00 57.56 83 ALA A O 1
ATOM 638 N N . PRO A 1 84 ? 21.336 -3.835 41.421 1.00 69.38 84 PRO A N 1
ATOM 639 C CA . PRO A 1 84 ? 20.304 -3.633 42.429 1.00 69.38 84 PRO A CA 1
ATOM 640 C C . PRO A 1 84 ? 19.175 -4.650 42.190 1.00 69.38 84 PRO A C 1
ATOM 642 O O . PRO A 1 84 ? 18.812 -4.877 41.030 1.00 69.38 84 PRO A O 1
ATOM 645 N N . PRO A 1 85 ? 18.625 -5.295 43.235 1.00 62.72 85 PRO A N 1
ATOM 646 C CA . PRO A 1 85 ? 17.466 -6.150 43.053 1.00 62.72 85 PRO A CA 1
ATOM 647 C C . PRO A 1 85 ? 16.337 -5.281 42.496 1.00 62.72 85 PRO A C 1
ATOM 649 O O . PRO A 1 85 ? 15.940 -4.293 43.112 1.00 62.72 85 PRO A O 1
ATOM 652 N N . MET A 1 86 ? 15.844 -5.622 41.307 1.00 60.91 86 MET A N 1
ATOM 653 C CA . MET A 1 86 ? 14.578 -5.090 40.821 1.00 60.91 86 MET A CA 1
ATOM 654 C C . MET A 1 86 ? 13.467 -5.688 41.688 1.00 60.91 86 MET A C 1
ATOM 656 O O . MET A 1 86 ? 12.921 -6.740 41.368 1.00 60.91 86 MET A O 1
ATOM 660 N N . ASP A 1 87 ? 13.185 -5.040 42.817 1.00 60.19 87 ASP A N 1
ATOM 661 C CA . ASP A 1 87 ? 11.973 -5.254 43.597 1.00 60.19 87 ASP A CA 1
ATOM 662 C C . ASP A 1 87 ? 10.866 -4.395 42.977 1.00 60.19 87 ASP A C 1
ATOM 664 O O . ASP A 1 87 ? 10.877 -3.165 43.030 1.00 60.19 87 ASP A O 1
ATOM 668 N N . GLY A 1 88 ? 9.969 -5.060 42.263 1.00 54.00 88 GLY A N 1
ATOM 669 C CA . GLY A 1 88 ? 8.932 -4.435 41.454 1.00 54.00 88 GLY A CA 1
ATOM 670 C C . GLY A 1 88 ? 7.945 -5.494 41.008 1.00 54.00 88 GLY A C 1
ATOM 671 O O . GLY A 1 88 ? 7.838 -5.808 39.825 1.00 54.00 88 GLY A O 1
ATOM 672 N N . GLY A 1 89 ? 7.288 -6.114 41.987 1.00 54.97 89 GLY A N 1
ATOM 673 C CA . GLY A 1 89 ? 6.278 -7.131 41.756 1.00 54.97 89 GLY A CA 1
ATOM 674 C C . GL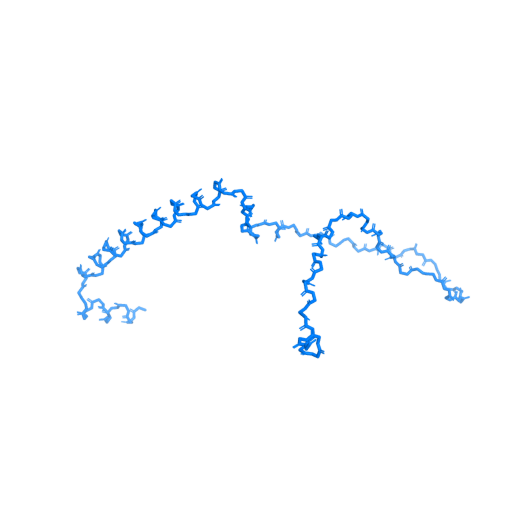Y A 1 89 ? 5.143 -6.626 40.872 1.00 54.97 89 GLY A C 1
ATOM 675 O O . GLY A 1 89 ? 4.378 -5.769 41.286 1.00 54.97 89 GLY A O 1
ATOM 676 N N . ILE A 1 90 ? 5.006 -7.230 39.693 1.00 53.78 90 ILE A N 1
ATOM 677 C CA . ILE A 1 90 ? 3.726 -7.662 39.122 1.00 53.78 90 ILE A CA 1
ATOM 678 C C . ILE A 1 90 ? 4.035 -8.827 38.176 1.00 53.78 90 ILE A C 1
ATOM 680 O O . ILE A 1 90 ? 4.104 -8.684 36.957 1.00 53.78 90 ILE A O 1
ATOM 684 N N . THR A 1 91 ? 4.273 -10.012 38.738 1.00 59.22 91 THR A N 1
ATOM 685 C CA . THR A 1 91 ? 3.991 -11.222 37.965 1.00 59.22 91 THR A CA 1
ATOM 686 C C . THR A 1 91 ? 2.471 -11.255 37.762 1.00 59.22 91 THR A C 1
ATOM 688 O O . THR A 1 91 ? 1.731 -11.004 38.718 1.00 59.22 91 THR A O 1
ATOM 691 N N . PRO A 1 92 ? 1.955 -11.490 36.542 1.00 63.25 92 PRO A N 1
ATOM 692 C CA . PRO A 1 92 ? 0.525 -11.715 36.378 1.00 63.25 92 PRO A CA 1
ATOM 693 C C . PRO A 1 92 ? 0.119 -12.899 37.269 1.00 63.25 92 PRO A C 1
ATOM 695 O O . PRO A 1 92 ? 0.915 -13.835 37.416 1.00 63.25 92 PRO A O 1
ATOM 698 N N . PRO A 1 93 ? -1.079 -12.887 37.882 1.00 68.62 93 PRO A N 1
ATOM 699 C CA . PRO A 1 93 ? -1.529 -14.013 38.682 1.00 68.62 93 PRO A CA 1
ATOM 700 C C . PRO A 1 93 ? -1.522 -15.261 37.797 1.00 68.62 93 PRO A C 1
ATOM 702 O O . PRO A 1 93 ? -2.295 -15.369 36.843 1.00 68.62 93 PRO A O 1
ATOM 705 N N . VAL A 1 94 ? -0.628 -16.203 38.101 1.00 62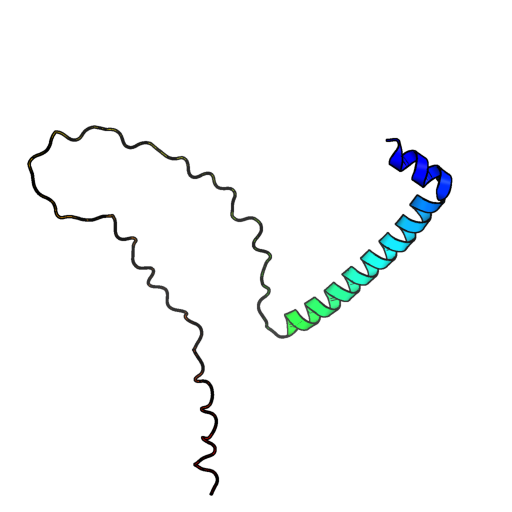.88 94 VAL A N 1
ATOM 706 C CA . VAL A 1 94 ? -0.707 -17.565 37.581 1.00 62.88 94 VAL A CA 1
ATOM 707 C C . VAL A 1 94 ? -1.999 -18.155 38.130 1.00 62.88 94 VAL A C 1
ATOM 709 O O . VAL A 1 94 ? -2.059 -18.640 39.255 1.00 62.88 94 VAL A O 1
ATOM 712 N N . THR A 1 95 ? -3.074 -18.027 37.355 1.00 69.56 95 THR A N 1
ATOM 713 C CA . THR A 1 95 ? -4.326 -18.725 37.631 1.00 69.56 95 THR A CA 1
ATOM 714 C C . THR A 1 95 ? -3.989 -20.213 37.610 1.00 69.56 95 THR A C 1
ATOM 716 O O . THR A 1 95 ? -3.469 -20.676 36.589 1.00 69.56 95 THR A O 1
ATOM 719 N N . PRO A 1 96 ? -4.215 -20.966 38.701 1.00 64.19 96 PRO A N 1
ATOM 720 C CA . PRO A 1 96 ? -4.033 -22.406 38.677 1.00 64.19 96 PRO A CA 1
ATOM 721 C C . PRO A 1 96 ? -4.881 -22.958 37.535 1.00 64.19 96 PRO A C 1
ATOM 723 O O . PRO A 1 96 ? -6.093 -22.741 37.497 1.00 64.19 96 PRO A O 1
ATOM 726 N N . ALA A 1 97 ? -4.244 -23.613 36.564 1.00 68.94 97 ALA A N 1
ATOM 727 C CA . ALA A 1 97 ? -4.983 -24.355 35.559 1.00 68.94 97 ALA A CA 1
ATOM 728 C C . ALA A 1 97 ? -5.891 -25.347 36.309 1.00 68.94 97 ALA A C 1
ATOM 730 O O . ALA A 1 97 ? -5.383 -26.042 37.192 1.00 68.94 97 ALA A O 1
ATOM 731 N N . PRO A 1 98 ? -7.205 -25.409 36.023 1.00 70.88 98 PRO A N 1
ATOM 732 C CA . PRO A 1 98 ? -8.075 -26.375 36.675 1.00 70.88 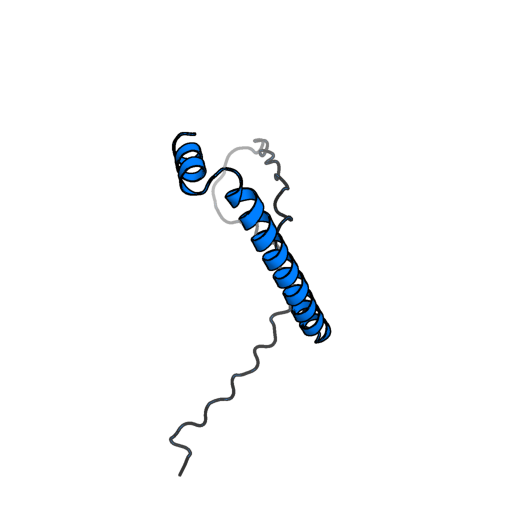98 PRO A CA 1
ATOM 733 C C . PRO A 1 98 ? -7.511 -27.771 36.410 1.00 70.88 98 PRO A C 1
ATOM 735 O O . PRO A 1 98 ? -7.355 -28.174 35.253 1.00 70.88 98 PRO A O 1
ATOM 738 N N . GLU A 1 99 ? -7.142 -28.476 37.481 1.00 70.75 99 GLU A N 1
ATOM 739 C CA . GLU A 1 99 ? -6.685 -29.858 37.404 1.00 70.75 99 GLU A CA 1
ATOM 740 C C . GLU A 1 99 ? -7.747 -30.659 36.657 1.00 70.75 99 GLU A C 1
ATOM 742 O O . GLU A 1 99 ? -8.892 -30.782 37.094 1.00 70.75 99 GLU A O 1
ATOM 747 N N . ARG A 1 100 ? -7.383 -31.162 35.473 1.00 73.75 100 ARG A N 1
ATOM 748 C CA . ARG A 1 100 ? -8.265 -32.026 34.695 1.00 73.75 100 ARG A CA 1
ATOM 749 C C . ARG A 1 100 ? -8.599 -33.232 35.585 1.00 73.75 100 ARG A C 1
ATOM 751 O O . ARG A 1 100 ? -7.652 -33.872 36.053 1.00 73.75 100 ARG A O 1
ATOM 758 N N . PRO A 1 101 ? -9.884 -33.552 35.833 1.00 74.69 101 PRO A N 1
ATOM 759 C CA . PRO A 1 101 ? -10.252 -34.708 36.639 1.00 74.69 101 PRO A CA 1
ATOM 760 C C . PRO A 1 101 ? -9.546 -35.939 36.083 1.00 74.69 101 PRO A C 1
ATOM 762 O O . PRO A 1 101 ? -9.619 -36.206 34.879 1.00 74.69 101 PRO A O 1
ATOM 765 N N . ARG A 1 102 ? -8.794 -36.641 36.936 1.00 76.94 102 ARG A N 1
ATOM 766 C CA . ARG A 1 102 ? -8.135 -37.874 36.509 1.00 76.94 102 ARG A CA 1
ATOM 767 C C . ARG A 1 102 ? -9.223 -38.847 36.043 1.00 76.94 102 ARG A C 1
ATOM 769 O O . ARG A 1 102 ? -10.227 -38.975 36.744 1.00 76.94 102 ARG A O 1
ATOM 776 N N . PRO A 1 103 ? -9.048 -39.521 34.894 1.00 72.69 103 PRO A N 1
ATOM 777 C CA . PRO A 1 103 ? -10.039 -40.467 34.375 1.00 72.69 103 PRO A CA 1
ATOM 778 C C . PRO A 1 103 ? -10.350 -41.605 35.364 1.00 72.69 103 PRO A C 1
ATOM 780 O O . PRO A 1 103 ? -11.405 -42.221 35.275 1.00 72.69 103 PRO A O 1
ATOM 783 N N . ASP A 1 104 ? -9.480 -41.816 36.352 1.00 75.81 104 ASP A N 1
ATOM 784 C CA . ASP A 1 104 ? -9.615 -42.811 37.417 1.00 75.81 104 ASP A CA 1
ATOM 785 C C . ASP A 1 104 ? -10.644 -42.425 38.506 1.00 75.81 104 ASP A C 1
ATOM 787 O O . ASP A 1 104 ? -10.989 -43.259 39.336 1.00 75.81 104 ASP A O 1
ATOM 791 N N . GLN A 1 105 ? -11.132 -41.175 38.529 1.00 60.88 105 GLN A N 1
ATOM 792 C CA . GLN A 1 105 ? -12.149 -40.683 39.480 1.00 60.88 105 GLN A CA 1
ATOM 793 C C . GLN A 1 105 ? -13.578 -40.641 38.903 1.00 60.88 105 GLN A C 1
ATOM 795 O O . GLN A 1 105 ? -14.460 -40.027 39.498 1.00 60.88 105 GLN A O 1
ATOM 800 N N . LEU A 1 106 ? -13.823 -41.264 37.744 1.00 64.06 106 LEU A N 1
ATOM 801 C CA . LEU A 1 106 ? -15.139 -41.281 37.089 1.00 64.06 106 LEU A CA 1
ATOM 802 C C . LEU A 1 106 ? -15.842 -42.651 37.193 1.00 64.06 106 LEU A C 1
ATOM 80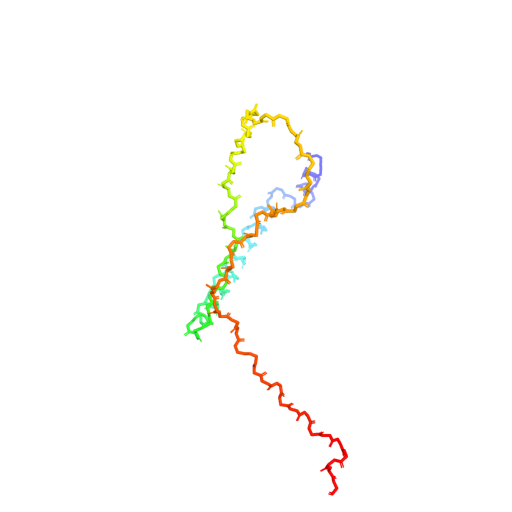4 O O . LEU A 1 106 ? -16.363 -43.159 36.201 1.00 64.06 106 LEU A O 1
ATOM 808 N N . THR A 1 107 ? -15.842 -43.268 38.378 1.00 64.88 107 THR A N 1
ATOM 809 C CA . THR A 1 107 ? -16.593 -44.504 38.688 1.00 64.88 107 THR A CA 1
ATOM 810 C C . THR A 1 107 ? -17.452 -44.315 39.925 1.00 64.88 107 THR A C 1
ATOM 812 O O . THR A 1 107 ? -16.941 -43.724 40.900 1.00 64.88 107 THR A O 1
#

pLDDT: mean 72.59, std 15.73, range [45.53, 96.81]

Sequence (107 aa):
MLIMVVILIFFGANKIPELARGLGKGIREFKDASREIRSEIEGTGLPQQQPYQQQFTQPVAYQAPNPEVTPVADITPAAAPIAPPMDGGITPPVTPAPERPRPDQLT

InterPro domains:
  IPR003369 Sec-independent protein translocase protein TatA/B/E [PF02416] (1-40)

Organism: NCBI:txid89968

Secondary structure (DSSP, 8-state):
-HHHHHHHHHH-TTHHHHHHHHHHHHHHHHHHHHHHHHHHHHHTTPPP-----SS-------PPPP---------------PPPP---------PPPP-PPPGGG--

Radius of gyration: 31.3 Å; chains: 1; bounding box: 66×52×71 Å